Protein AF-A0A2S6GUW2-F1 (afdb_monomer)

Mean predicted aligned error: 9.28 Å

Nearest PDB structures (foldseek):
  5ym6-assembly2_D  TM=2.833E-01  e=3.302E-01  Porcine coronavirus HKU15
  7reo-assembly1_A  TM=4.535E-01  e=3.351E+00  Kluyvera cryocrescens
  7rep-assembly1_A  TM=4.532E-01  e=4.584E+00  Kluyvera cryocrescens
  5c5b-assembly2_C  TM=4.093E-01  e=3.798E+00  Homo sapiens
  6osx-assembly1_A  TM=3.611E-01  e=6.674E+00  Enterobacter cloacae

Foldseek 3Di:
DDDDPPPPDDDDPWLKDWQWFAFPVRDIDTWMWTADQLDIDIDDDPPTDTDADPVSVVVVVVSVVVRNVVSVVNNVD

Organism: NCBI:txid155976

Sequence (77 aa):
MGSNCERTGAVNSHREWSINCRDLAGRKRDVTVFVRQGHVVLVAPPGETAILSPLDVGRLRAALRDAVVDASVESDH

Solvent-accessible surface area (backbone atoms only — not comparable to full-atom values): 4741 Å² total; per-residue (Å²): 140,88,79,83,84,77,82,80,76,78,94,62,100,64,69,64,42,79,40,69,32,23,35,88,85,66,47,83,43,52,35,38,38,34,52,56,93,42,34,75,45,75,45,69,51,85,97,54,62,77,44,65,52,77,67,38,49,52,50,48,53,51,49,51,53,53,31,50,59,53,11,58,58,57,63,74,113

Radius of gyration: 14.76 Å; Cα contacts (8 Å, |Δi|>4): 104; chains: 1; bounding box: 33×35×40 Å

Structure (mmCIF, N/CA/C/O backbone):
data_AF-A0A2S6GUW2-F1
#
_entry.id   AF-A0A2S6GUW2-F1
#
loop_
_atom_site.group_PDB
_atom_site.id
_atom_site.type_symbol
_atom_site.label_atom_id
_atom_site.label_alt_id
_atom_site.label_comp_id
_atom_site.label_asym_id
_atom_site.label_entity_id
_atom_site.label_seq_id
_atom_site.pdbx_PDB_ins_code
_atom_site.Cartn_x
_atom_site.Cartn_y
_atom_site.Cartn_z
_atom_site.occupancy
_atom_site.B_iso_or_equiv
_atom_site.auth_seq_id
_atom_site.auth_comp_id
_atom_site.auth_asym_id
_atom_site.auth_atom_id
_atom_site.pdbx_PDB_model_num
ATOM 1 N N . MET A 1 1 ? -2.220 24.629 -26.613 1.00 40.78 1 MET A N 1
ATOM 2 C CA . MET A 1 1 ? -1.840 24.464 -25.195 1.00 40.78 1 MET A CA 1
ATOM 3 C C . MET A 1 1 ? -2.874 23.567 -24.537 1.00 40.78 1 MET A C 1
ATOM 5 O O . MET A 1 1 ? -3.946 24.040 -24.194 1.00 40.78 1 MET A O 1
ATOM 9 N N . GLY A 1 2 ? -2.608 22.262 -24.487 1.00 39.94 2 GLY A N 1
ATOM 10 C CA . GLY A 1 2 ? -3.493 21.284 -23.857 1.00 39.94 2 GLY A CA 1
ATOM 11 C C . GLY A 1 2 ? -2.967 20.930 -22.474 1.00 39.94 2 GLY A C 1
ATOM 12 O O . GLY A 1 2 ? -1.802 20.565 -22.356 1.00 39.94 2 GLY A O 1
ATOM 13 N N . SER A 1 3 ? -3.807 21.079 -21.454 1.00 41.41 3 SER A N 1
ATOM 14 C CA . SER A 1 3 ? -3.741 20.386 -20.159 1.00 41.41 3 SER A CA 1
ATOM 15 C C . SER A 1 3 ? -4.982 20.798 -19.371 1.00 41.41 3 SER A C 1
ATOM 17 O O . SER A 1 3 ? -4.944 21.770 -18.621 1.00 41.41 3 SER A O 1
ATOM 19 N N . ASN A 1 4 ? -6.105 20.107 -19.592 1.00 42.44 4 ASN A N 1
ATOM 20 C CA . ASN A 1 4 ? -7.233 20.212 -18.675 1.00 42.44 4 ASN A CA 1
ATOM 21 C C . ASN A 1 4 ? -6.957 19.241 -17.524 1.00 42.44 4 ASN A C 1
ATOM 23 O O . ASN A 1 4 ? -7.038 18.023 -17.676 1.00 42.44 4 ASN A O 1
ATOM 27 N N . CYS A 1 5 ? -6.525 19.796 -16.394 1.00 40.41 5 CYS A N 1
ATO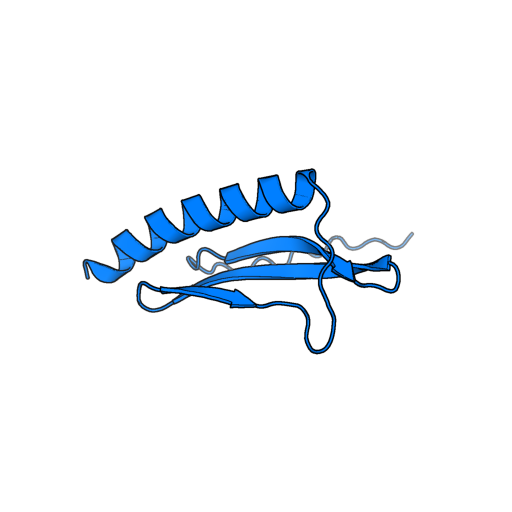M 28 C CA . CYS A 1 5 ? -6.416 19.096 -15.122 1.00 40.41 5 CYS A CA 1
ATOM 29 C C . CYS A 1 5 ? -7.831 18.841 -14.587 1.00 40.41 5 CYS A C 1
ATOM 31 O O . CYS A 1 5 ? -8.282 19.510 -13.656 1.00 40.41 5 CYS A O 1
ATOM 33 N N . GLU A 1 6 ? -8.559 17.905 -15.191 1.00 45.41 6 GLU A N 1
ATOM 34 C CA . GLU A 1 6 ? -9.873 17.498 -14.701 1.00 45.41 6 GLU A CA 1
ATOM 35 C C . GLU A 1 6 ? -9.716 16.540 -13.523 1.00 45.41 6 GLU A C 1
ATOM 37 O O . GLU A 1 6 ? -9.626 15.320 -13.611 1.00 45.41 6 GLU A O 1
ATOM 42 N N . ARG A 1 7 ? -9.630 17.211 -12.380 1.00 54.94 7 ARG A N 1
ATOM 43 C CA . ARG A 1 7 ? -9.950 16.782 -11.029 1.00 54.94 7 ARG A CA 1
ATOM 44 C C . ARG A 1 7 ? -11.303 16.056 -11.005 1.00 54.94 7 ARG A C 1
ATOM 46 O O . ARG A 1 7 ? -12.329 16.676 -10.746 1.00 54.94 7 ARG A O 1
ATOM 53 N N . THR A 1 8 ? -11.310 14.746 -11.219 1.00 46.28 8 THR A N 1
ATOM 54 C CA . THR A 1 8 ? -12.472 13.895 -10.923 1.00 46.28 8 THR A CA 1
ATOM 55 C C . THR A 1 8 ? -12.221 13.152 -9.617 1.00 46.28 8 THR A C 1
ATOM 57 O O . THR A 1 8 ? -11.762 12.018 -9.600 1.00 46.28 8 THR A O 1
ATOM 60 N N . GLY A 1 9 ? -12.494 13.829 -8.503 1.00 39.34 9 GLY A N 1
ATOM 61 C CA . GLY A 1 9 ? -12.629 13.212 -7.186 1.00 39.34 9 GLY A CA 1
ATOM 62 C C . GLY A 1 9 ? -14.061 13.415 -6.719 1.00 39.34 9 GLY A C 1
ATOM 63 O O . GLY A 1 9 ? -14.349 14.388 -6.027 1.00 39.34 9 GLY A O 1
ATOM 64 N N . ALA A 1 10 ? -14.969 12.555 -7.178 1.00 49.94 10 ALA A N 1
ATOM 65 C CA . ALA A 1 10 ? -16.313 12.481 -6.630 1.00 49.94 10 ALA A CA 1
ATOM 66 C C . ALA A 1 10 ? -16.217 12.126 -5.139 1.00 49.94 10 ALA A C 1
ATOM 68 O O . ALA A 1 10 ? -15.419 11.277 -4.748 1.00 49.94 10 ALA A O 1
ATOM 69 N N . VAL A 1 11 ? -17.021 12.796 -4.316 1.00 49.12 11 VAL A N 1
ATOM 70 C CA . VAL A 1 11 ? -17.178 12.504 -2.890 1.00 49.12 11 VAL A CA 1
ATOM 71 C C . VAL A 1 11 ? -17.530 11.026 -2.719 1.00 49.12 11 VAL A C 1
ATOM 73 O O . VAL A 1 11 ? -18.623 10.583 -3.070 1.00 49.12 11 VAL A O 1
ATOM 76 N N . ASN A 1 12 ? -16.595 10.263 -2.170 1.00 45.66 12 ASN A N 1
ATOM 77 C CA . ASN A 1 12 ? -16.859 8.965 -1.585 1.00 45.66 12 ASN A CA 1
ATOM 78 C C . ASN A 1 12 ? -16.051 8.907 -0.295 1.00 45.66 12 ASN A C 1
ATOM 80 O O . ASN A 1 12 ? -14.829 9.010 -0.317 1.00 45.66 12 ASN A O 1
ATOM 84 N N . SER A 1 13 ? -16.731 8.751 0.834 1.00 50.12 13 SER A N 1
ATOM 85 C CA . SER A 1 13 ? -16.130 8.532 2.155 1.00 50.12 13 SER A CA 1
ATOM 86 C C . SER A 1 13 ? -15.448 7.156 2.266 1.00 50.12 13 SER A C 1
ATOM 88 O O . SER A 1 13 ? -15.367 6.583 3.348 1.00 50.12 13 SER A O 1
ATOM 90 N N . HIS A 1 14 ? -14.991 6.605 1.142 1.00 55.22 14 HIS A N 1
ATOM 91 C CA . HIS A 1 14 ? -14.343 5.315 1.033 1.00 55.22 14 HIS A CA 1
ATOM 92 C C . HIS A 1 14 ? -12.838 5.535 1.023 1.00 55.22 14 HIS A C 1
ATOM 94 O O . HIS A 1 14 ? -12.279 6.229 0.175 1.00 55.22 14 HIS A O 1
ATOM 100 N N . ARG A 1 15 ? -12.203 4.975 2.045 1.00 75.19 15 ARG A N 1
ATOM 101 C CA . ARG A 1 15 ? -10.782 5.114 2.333 1.00 75.19 15 ARG A CA 1
ATOM 102 C C . ARG A 1 15 ? -10.046 4.184 1.365 1.00 75.19 15 ARG A C 1
ATOM 104 O O . ARG A 1 15 ? -9.952 2.979 1.587 1.00 75.19 15 ARG A O 1
ATOM 111 N N . GLU A 1 16 ? -9.693 4.746 0.210 1.00 88.56 16 GLU A N 1
ATOM 112 C CA . GLU A 1 16 ? -8.994 4.094 -0.896 1.00 88.56 16 GLU A CA 1
ATOM 113 C C . GLU A 1 16 ? -7.648 4.795 -1.126 1.00 88.56 16 GLU A C 1
ATOM 115 O O . GLU A 1 16 ? -7.571 6.021 -1.240 1.00 88.56 16 GLU A O 1
ATOM 120 N N . TRP A 1 17 ? -6.576 4.011 -1.205 1.00 92.69 17 TRP A N 1
ATOM 121 C CA . TRP A 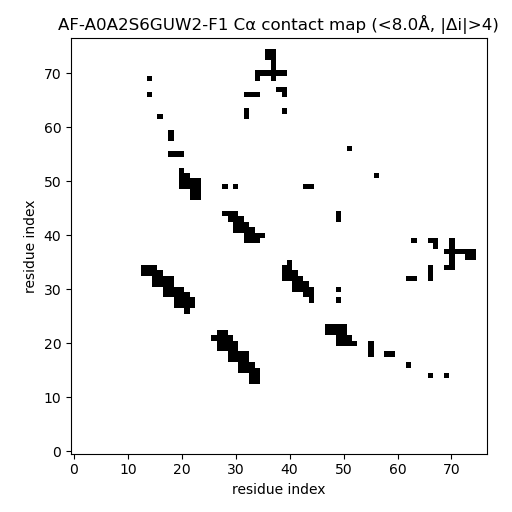1 17 ? -5.217 4.481 -1.448 1.00 92.69 17 TRP A CA 1
ATOM 122 C C . TRP A 1 17 ? -4.679 3.854 -2.726 1.00 92.69 17 TRP A C 1
ATOM 124 O O . TRP A 1 17 ? -4.715 2.637 -2.894 1.00 92.69 17 TRP A O 1
ATOM 134 N N . SER A 1 18 ? -4.103 4.681 -3.595 1.00 91.31 18 SER A N 1
ATOM 135 C CA . SER A 1 18 ? -3.397 4.227 -4.791 1.00 91.31 18 SER A CA 1
ATOM 136 C C . SER A 1 18 ? -1.890 4.398 -4.610 1.00 91.31 18 SER A C 1
ATOM 138 O O . SER A 1 18 ? -1.403 5.487 -4.289 1.00 91.31 18 SER A O 1
ATOM 140 N N . ILE A 1 19 ? -1.144 3.310 -4.786 1.00 91.44 19 ILE A N 1
ATOM 141 C CA . ILE A 1 19 ? 0.310 3.264 -4.665 1.00 91.44 19 ILE A CA 1
ATOM 142 C C . ILE A 1 19 ? 0.891 2.986 -6.045 1.00 91.44 19 ILE A C 1
ATOM 144 O O . ILE A 1 19 ? 0.755 1.885 -6.576 1.00 91.44 19 ILE A O 1
ATOM 148 N N . ASN A 1 20 ? 1.596 3.974 -6.596 1.00 89.81 20 ASN A N 1
ATOM 149 C CA . ASN A 1 20 ? 2.339 3.808 -7.842 1.00 89.81 20 ASN A CA 1
ATOM 150 C C . ASN A 1 20 ? 3.423 2.733 -7.681 1.00 89.81 20 ASN A C 1
ATOM 152 O O . ASN A 1 20 ? 4.218 2.762 -6.741 1.00 89.81 20 ASN A O 1
ATOM 156 N N . CYS A 1 21 ? 3.485 1.825 -8.642 1.00 89.25 21 CYS A N 1
ATOM 157 C CA . CYS A 1 21 ? 4.486 0.780 -8.767 1.00 89.25 21 CYS A CA 1
ATOM 158 C C . CYS A 1 21 ? 4.892 0.613 -10.239 1.00 89.25 21 CYS A C 1
ATOM 160 O O . CYS A 1 21 ? 4.474 1.371 -11.126 1.00 89.25 21 CYS A O 1
ATOM 162 N N . ARG A 1 22 ? 5.757 -0.362 -10.515 1.00 88.06 22 ARG A N 1
ATOM 163 C CA . ARG A 1 22 ? 6.121 -0.735 -11.885 1.00 88.06 22 ARG A CA 1
ATOM 164 C C . ARG A 1 22 ? 5.897 -2.213 -12.112 1.00 88.06 22 ARG A C 1
ATOM 166 O O . ARG A 1 22 ? 5.979 -2.982 -11.169 1.00 88.06 22 ARG A O 1
ATOM 173 N N . ASP A 1 23 ? 5.649 -2.619 -13.345 1.00 88.19 23 ASP A N 1
ATOM 174 C CA . ASP A 1 23 ? 5.683 -4.035 -13.719 1.00 88.19 23 ASP A CA 1
ATOM 175 C C . ASP A 1 23 ? 7.104 -4.483 -14.127 1.00 88.19 23 ASP A C 1
ATOM 177 O O . ASP A 1 23 ? 8.052 -3.690 -14.136 1.00 88.19 23 ASP A O 1
ATOM 181 N N . LEU A 1 24 ? 7.257 -5.757 -14.506 1.00 82.81 24 LEU A N 1
ATOM 182 C CA . LEU A 1 24 ? 8.513 -6.295 -15.056 1.00 82.81 24 LEU A CA 1
ATOM 183 C C . LEU A 1 24 ? 8.965 -5.588 -16.348 1.00 82.81 24 LEU A C 1
ATOM 185 O O . LEU A 1 24 ? 10.152 -5.593 -16.665 1.00 82.81 24 LEU A O 1
ATOM 189 N N . ALA A 1 25 ? 8.040 -4.976 -17.091 1.00 85.88 25 ALA A N 1
ATOM 190 C CA . ALA A 1 25 ? 8.331 -4.201 -18.295 1.00 85.88 25 ALA A CA 1
ATOM 191 C C . ALA A 1 25 ? 8.677 -2.728 -17.983 1.00 85.88 25 ALA A C 1
ATOM 193 O O . ALA A 1 25 ? 8.877 -1.929 -18.900 1.00 85.88 25 ALA A O 1
ATOM 194 N N . GLY A 1 26 ? 8.741 -2.344 -16.702 1.00 83.88 26 GLY A N 1
ATOM 195 C CA . GLY A 1 26 ? 9.037 -0.988 -16.246 1.00 83.88 26 GLY A CA 1
ATOM 196 C C . GLY A 1 26 ? 7.896 0.014 -16.445 1.00 83.88 26 GLY A C 1
ATOM 197 O O . GLY A 1 26 ? 8.089 1.212 -16.175 1.00 83.88 26 GLY A O 1
ATOM 198 N N . ARG A 1 27 ? 6.717 -0.437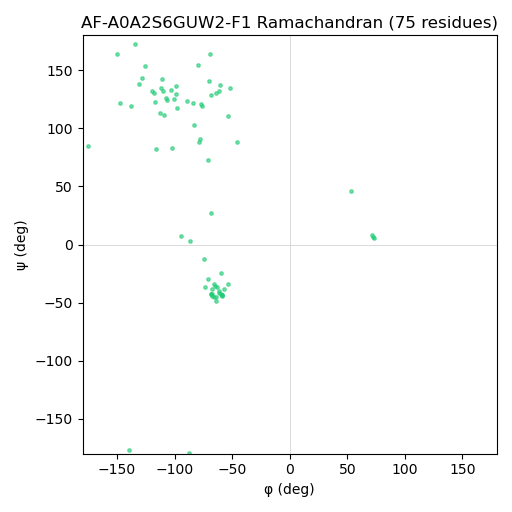 -16.893 1.00 87.19 27 ARG A N 1
ATOM 199 C CA . ARG A 1 27 ? 5.541 0.418 -17.081 1.00 87.19 27 ARG A CA 1
ATOM 200 C C . ARG A 1 27 ? 5.009 0.838 -15.725 1.00 87.19 27 ARG A C 1
ATOM 202 O O . ARG A 1 27 ? 4.983 0.047 -14.788 1.00 87.19 27 ARG A O 1
ATOM 209 N N . LYS A 1 28 ? 4.581 2.097 -15.626 1.00 84.62 28 LYS A N 1
ATOM 210 C CA . LYS A 1 28 ? 3.922 2.598 -14.420 1.00 84.62 28 LYS A CA 1
ATOM 211 C C . LYS A 1 28 ? 2.565 1.920 -14.278 1.00 84.62 28 LYS A C 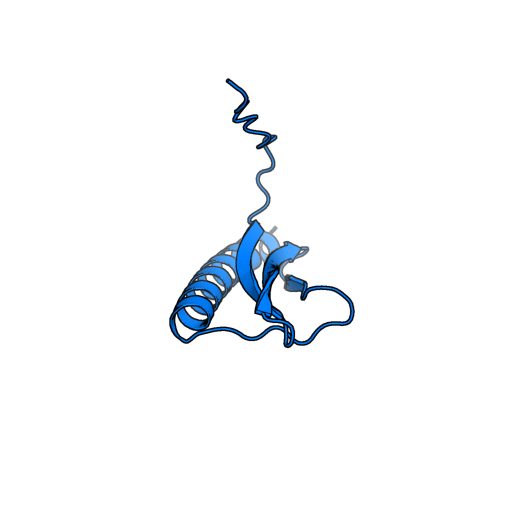1
ATOM 213 O O . LYS A 1 28 ? 1.779 1.904 -15.227 1.00 84.62 28 LYS A O 1
ATOM 218 N N . ARG A 1 29 ? 2.333 1.367 -13.099 1.00 89.25 29 ARG A N 1
ATOM 219 C CA . ARG A 1 29 ? 1.100 0.715 -12.674 1.00 89.25 29 ARG A CA 1
ATOM 220 C C . ARG A 1 29 ? 0.750 1.207 -11.280 1.00 89.25 29 ARG A C 1
ATOM 222 O O . ARG A 1 29 ? 1.557 1.884 -10.649 1.00 89.25 29 ARG A O 1
ATOM 229 N N . ASP A 1 30 ? -0.425 0.833 -10.807 1.00 88.50 30 ASP A N 1
ATOM 230 C CA . ASP A 1 30 ? -0.897 1.196 -9.481 1.00 88.50 30 ASP A CA 1
ATOM 231 C C . ASP A 1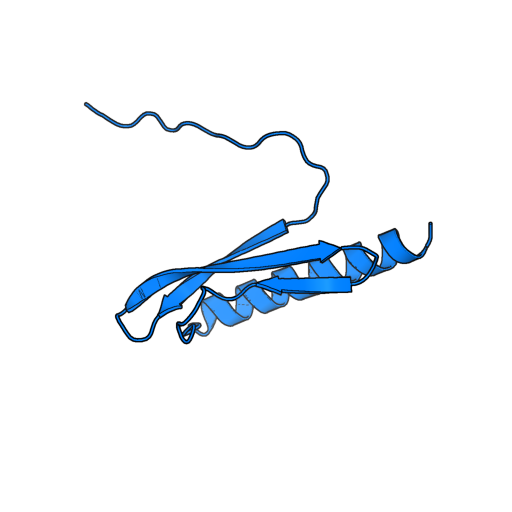 30 ? -1.412 -0.041 -8.752 1.00 88.50 30 ASP A C 1
ATOM 233 O O . ASP A 1 30 ? -2.089 -0.889 -9.335 1.00 88.50 30 ASP A O 1
ATOM 237 N N . VAL A 1 31 ? -1.067 -0.140 -7.473 1.00 89.56 31 VAL A N 1
ATOM 238 C CA . VAL A 1 31 ? -1.702 -1.053 -6.526 1.00 89.56 31 VAL A CA 1
ATOM 239 C C . VAL A 1 31 ? -2.714 -0.250 -5.731 1.00 89.56 31 VAL A C 1
ATOM 241 O O . VAL A 1 31 ? -2.372 0.787 -5.160 1.00 89.56 31 VAL A O 1
ATOM 244 N N . THR A 1 32 ? -3.936 -0.754 -5.656 1.00 92.06 32 THR A N 1
ATOM 245 C CA . THR A 1 32 ? -5.012 -0.106 -4.911 1.00 92.06 32 THR A CA 1
ATOM 246 C C . THR A 1 32 ? -5.241 -0.830 -3.592 1.00 92.06 32 THR A C 1
ATOM 248 O O . THR A 1 32 ? -5.345 -2.056 -3.560 1.00 92.06 32 THR A O 1
ATOM 251 N N . VAL A 1 33 ? -5.338 -0.075 -2.505 1.00 92.69 33 VAL A N 1
ATOM 252 C CA . VAL A 1 33 ? -5.756 -0.540 -1.179 1.00 92.69 33 VAL A CA 1
ATOM 253 C C . VAL A 1 33 ? -7.101 0.101 -0.876 1.00 92.69 33 VAL A C 1
ATOM 255 O O . VAL A 1 33 ? -7.242 1.304 -1.060 1.00 92.69 33 VAL A O 1
ATOM 258 N N . PHE A 1 34 ? -8.068 -0.650 -0.369 1.00 91.62 34 PHE A N 1
ATOM 259 C CA . PHE A 1 34 ? -9.301 -0.076 0.171 1.00 91.62 34 PHE A CA 1
ATOM 260 C C . PHE A 1 34 ? -9.871 -0.946 1.284 1.00 91.62 34 PHE A C 1
ATOM 262 O O . PHE A 1 34 ? -9.499 -2.110 1.434 1.00 91.62 34 PHE A O 1
ATOM 269 N N . VAL A 1 35 ? -10.785 -0.380 2.066 1.00 91.94 35 VAL A N 1
ATOM 270 C CA . VAL A 1 35 ? -11.522 -1.110 3.100 1.00 91.94 35 VAL A CA 1
ATOM 271 C C . VAL A 1 35 ? -12.902 -1.501 2.588 1.00 91.94 35 VAL A C 1
ATOM 273 O O . VAL A 1 35 ? -13.588 -0.704 1.945 1.00 91.94 35 VAL A O 1
ATOM 276 N N . ARG A 1 36 ? -13.306 -2.742 2.866 1.00 88.31 36 ARG A N 1
ATOM 277 C CA . ARG A 1 36 ? -14.647 -3.240 2.568 1.00 88.31 36 ARG A CA 1
ATOM 278 C C . ARG A 1 36 ? -15.095 -4.263 3.604 1.00 88.31 36 ARG A C 1
ATOM 280 O O . ARG A 1 36 ? -14.483 -5.320 3.730 1.00 88.31 36 ARG A O 1
ATOM 287 N N . GLN A 1 37 ? -16.215 -3.985 4.261 1.00 86.38 37 GLN A N 1
ATOM 288 C CA . GLN A 1 37 ? -16.830 -4.835 5.285 1.00 86.38 37 GLN A CA 1
ATOM 289 C C . GLN A 1 37 ? -15.844 -5.213 6.400 1.00 86.38 37 GLN A C 1
ATOM 291 O O . GLN A 1 37 ? -15.702 -6.391 6.716 1.00 86.38 37 GLN A O 1
ATOM 296 N N . GLY A 1 38 ? -15.088 -4.243 6.915 1.00 88.00 38 GLY A N 1
ATOM 297 C CA . GLY A 1 38 ? -14.085 -4.478 7.959 1.00 88.00 38 GLY A CA 1
ATOM 298 C C . GLY A 1 38 ? -12.829 -5.225 7.493 1.00 88.00 38 GLY A C 1
ATOM 299 O O . GLY A 1 38 ? -11.982 -5.588 8.306 1.00 88.00 38 GLY A O 1
ATOM 300 N N . HIS A 1 39 ? -12.669 -5.445 6.186 1.00 89.81 39 HIS A N 1
ATOM 301 C CA . HIS A 1 39 ? -11.494 -6.094 5.614 1.00 89.81 39 HIS A CA 1
ATOM 302 C C . HIS A 1 39 ? -10.663 -5.111 4.801 1.00 89.81 39 HIS A C 1
ATOM 304 O O . HIS A 1 39 ? -11.197 -4.282 4.064 1.00 89.81 39 HIS A O 1
ATOM 310 N N . VAL A 1 40 ? -9.341 -5.254 4.884 1.00 92.00 40 VAL A N 1
ATOM 311 C CA . VAL A 1 40 ? -8.407 -4.563 3.994 1.00 92.00 40 VAL A CA 1
ATOM 312 C C . VAL A 1 40 ? -8.273 -5.371 2.708 1.00 92.00 40 VAL A C 1
ATOM 314 O O . VAL A 1 40 ? -7.882 -6.538 2.734 1.00 92.00 40 VAL A O 1
ATOM 317 N N . VAL A 1 41 ? -8.586 -4.747 1.578 1.00 92.00 41 VAL A N 1
ATOM 318 C CA . VAL A 1 41 ? -8.512 -5.342 0.24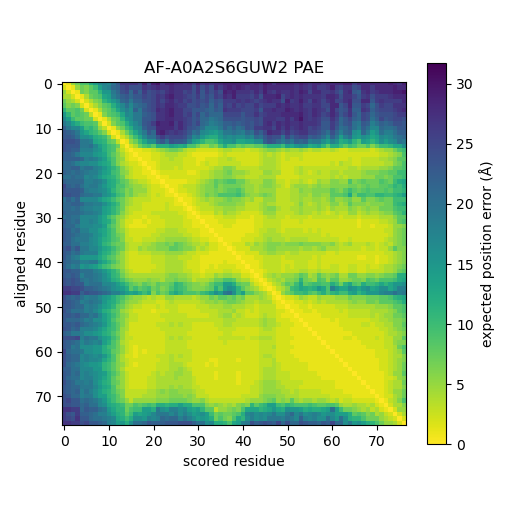4 1.00 92.00 41 VAL A CA 1
ATOM 319 C C . VAL A 1 41 ? -7.365 -4.701 -0.524 1.00 92.00 41 VAL A C 1
ATOM 321 O O . VAL A 1 41 ? -7.235 -3.479 -0.563 1.00 92.00 41 VAL A O 1
ATOM 324 N N . LEU A 1 42 ? -6.537 -5.540 -1.147 1.00 90.38 42 LEU A N 1
ATOM 325 C CA . LEU A 1 42 ? -5.435 -5.126 -2.007 1.00 90.38 42 LEU A CA 1
ATOM 326 C C . LEU A 1 42 ? -5.691 -5.626 -3.429 1.00 90.38 42 LEU A C 1
ATOM 328 O O . LEU A 1 42 ? -5.820 -6.830 -3.649 1.00 90.38 42 LEU A O 1
ATOM 332 N N . VAL A 1 43 ? -5.725 -4.715 -4.394 1.00 89.31 43 VAL A N 1
ATOM 333 C CA . VAL A 1 43 ? -5.853 -5.039 -5.815 1.00 89.31 43 VAL A CA 1
ATOM 334 C C . VAL A 1 43 ? -4.531 -4.740 -6.499 1.00 89.31 43 VAL A C 1
ATOM 336 O O . VAL A 1 43 ? -4.116 -3.588 -6.627 1.00 89.31 43 VAL A O 1
ATOM 339 N N . ALA A 1 44 ? -3.861 -5.805 -6.927 1.00 83.31 44 ALA A N 1
ATOM 340 C CA . ALA A 1 44 ? -2.702 -5.705 -7.796 1.00 83.31 44 ALA A CA 1
ATOM 341 C C . ALA A 1 44 ? -3.143 -5.482 -9.257 1.00 83.31 44 ALA A C 1
ATOM 343 O O . ALA A 1 44 ? -4.241 -5.906 -9.635 1.00 83.31 44 ALA A O 1
ATOM 344 N N . PRO A 1 45 ? -2.290 -4.871 -10.098 1.00 76.69 45 PRO A N 1
ATOM 345 C CA . PRO A 1 45 ? -2.521 -4.795 -11.536 1.00 76.69 45 PRO A CA 1
ATOM 346 C C . PRO A 1 45 ? -2.808 -6.190 -12.121 1.00 76.69 45 PRO A C 1
ATOM 348 O O . PRO A 1 45 ? -2.104 -7.148 -11.787 1.00 76.69 45 PRO A O 1
ATOM 351 N N . PRO A 1 46 ? -3.823 -6.342 -12.988 1.00 73.25 46 PRO A N 1
ATOM 352 C CA . PRO A 1 46 ? -4.201 -7.648 -13.514 1.00 73.25 46 PRO A CA 1
ATOM 353 C C . PRO A 1 46 ? -3.077 -8.252 -14.366 1.00 73.25 46 PRO A C 1
ATOM 355 O O . PRO A 1 46 ? -2.563 -7.610 -15.278 1.00 73.25 46 PRO A O 1
ATOM 358 N N . GLY A 1 47 ? -2.734 -9.514 -14.092 1.00 72.56 47 GLY A N 1
ATOM 359 C CA . GLY A 1 47 ? -1.854 -10.327 -14.942 1.00 72.56 47 GLY A CA 1
ATOM 360 C C . GLY A 1 47 ? -0.367 -9.956 -14.927 1.00 72.56 47 GLY A C 1
ATOM 361 O O . GLY A 1 47 ? 0.397 -10.532 -15.699 1.00 72.56 47 GLY A O 1
ATOM 362 N N . GLU A 1 48 ? 0.064 -9.032 -14.066 1.00 75.19 48 GLU A N 1
ATOM 363 C CA . GLU A 1 48 ? 1.444 -8.539 -14.021 1.00 75.19 48 GLU A CA 1
ATOM 364 C C . GLU A 1 48 ? 2.024 -8.619 -12.599 1.00 75.19 48 GLU A C 1
ATOM 366 O O . GLU A 1 48 ? 1.342 -8.373 -11.605 1.00 75.19 48 GLU A O 1
ATOM 371 N N . THR A 1 49 ? 3.317 -8.937 -12.485 1.00 81.69 49 THR A N 1
ATOM 372 C CA . THR A 1 49 ? 4.044 -8.821 -11.214 1.00 81.69 49 THR A CA 1
ATOM 373 C C . THR A 1 49 ? 4.359 -7.355 -10.942 1.00 81.69 49 THR A C 1
ATOM 375 O O . THR A 1 49 ? 5.096 -6.729 -11.705 1.00 81.69 49 THR A O 1
ATOM 378 N N . ALA A 1 50 ? 3.844 -6.825 -9.833 1.00 86.25 50 ALA A N 1
ATOM 379 C CA . ALA A 1 50 ? 4.206 -5.499 -9.354 1.00 86.25 50 ALA A CA 1
ATOM 380 C C . ALA A 1 50 ? 5.583 -5.530 -8.671 1.00 86.25 50 ALA A C 1
ATOM 382 O O . ALA A 1 50 ? 5.799 -6.223 -7.678 1.00 86.25 50 ALA A O 1
ATOM 383 N N . ILE A 1 51 ? 6.509 -4.739 -9.195 1.00 89.56 51 ILE A N 1
ATOM 384 C CA . ILE A 1 51 ? 7.764 -4.360 -8.563 1.00 89.56 51 ILE A CA 1
ATOM 385 C C . ILE A 1 51 ? 7.513 -3.097 -7.741 1.00 89.56 51 ILE A C 1
ATOM 387 O O . ILE A 1 51 ? 7.107 -2.057 -8.269 1.00 89.56 51 ILE A O 1
ATOM 391 N N . LEU A 1 52 ? 7.815 -3.181 -6.449 1.00 89.56 52 LEU A N 1
ATOM 392 C CA . LEU A 1 52 ? 7.811 -2.040 -5.545 1.00 89.56 52 LEU A CA 1
ATOM 393 C C . LEU A 1 52 ? 9.250 -1.666 -5.199 1.00 89.56 52 LEU A C 1
ATOM 395 O O . LEU A 1 52 ? 10.024 -2.503 -4.731 1.00 89.56 52 LEU A O 1
ATOM 399 N N . SER A 1 53 ? 9.613 -0.401 -5.408 1.00 91.75 53 SER A N 1
ATOM 400 C CA . SER A 1 53 ? 10.858 0.128 -4.853 1.00 91.75 53 SER A CA 1
ATOM 401 C C . SER A 1 53 ? 10.753 0.229 -3.323 1.00 91.75 53 SER A C 1
ATOM 403 O O . SER A 1 53 ? 9.644 0.236 -2.782 1.00 91.75 53 SER A O 1
ATOM 405 N N . PRO A 1 54 ? 11.868 0.381 -2.586 1.00 94.12 54 PRO A N 1
ATOM 406 C CA . PRO A 1 54 ? 11.816 0.576 -1.135 1.00 94.12 54 PRO A CA 1
ATOM 407 C C . PRO A 1 54 ? 10.903 1.735 -0.697 1.00 94.12 54 PRO A C 1
ATOM 409 O O . PRO A 1 54 ? 10.239 1.646 0.336 1.00 94.12 54 PRO A O 1
ATOM 412 N N . LEU A 1 55 ? 10.823 2.803 -1.501 1.00 91.62 55 LEU A N 1
ATOM 413 C CA . LEU A 1 55 ? 9.912 3.922 -1.258 1.00 91.62 55 LEU A CA 1
ATOM 414 C C . LEU A 1 55 ? 8.444 3.510 -1.437 1.00 91.62 55 LEU A C 1
ATOM 416 O O . LEU A 1 55 ? 7.604 3.872 -0.612 1.00 91.62 55 LEU A O 1
ATOM 420 N N . ASP A 1 56 ? 8.140 2.737 -2.479 1.00 91.25 56 ASP A N 1
ATOM 421 C CA . ASP A 1 56 ? 6.780 2.266 -2.767 1.00 91.25 56 ASP A CA 1
ATOM 422 C C . ASP A 1 56 ? 6.306 1.285 -1.690 1.00 91.25 56 ASP A C 1
ATOM 424 O O . ASP A 1 56 ? 5.174 1.385 -1.225 1.00 91.25 56 ASP A O 1
ATOM 428 N N . VAL A 1 57 ? 7.196 0.415 -1.196 1.00 94.00 57 VAL A N 1
ATOM 429 C CA . VAL A 1 57 ? 6.925 -0.447 -0.032 1.00 94.00 57 VAL A CA 1
ATOM 430 C C . VAL A 1 57 ? 6.641 0.394 1.215 1.00 94.00 57 VAL A C 1
ATOM 432 O O . VAL A 1 57 ? 5.713 0.099 1.968 1.00 94.00 57 VAL A O 1
ATOM 435 N N . GLY A 1 58 ? 7.405 1.468 1.433 1.00 95.06 58 GLY A N 1
ATOM 436 C CA . GLY A 1 58 ? 7.168 2.402 2.534 1.00 95.06 58 GLY A CA 1
ATOM 437 C C . GLY A 1 58 ? 5.782 3.050 2.473 1.00 95.06 58 GLY A C 1
ATOM 438 O O . GLY A 1 58 ? 5.099 3.128 3.497 1.00 95.06 58 GLY A O 1
ATOM 439 N N . ARG A 1 59 ? 5.350 3.457 1.274 1.00 92.62 59 ARG A N 1
ATOM 440 C CA . ARG A 1 59 ? 4.016 4.023 1.016 1.00 92.62 59 ARG A CA 1
ATOM 441 C C . ARG A 1 59 ? 2.909 2.990 1.188 1.00 92.62 59 ARG A C 1
ATOM 443 O O . ARG A 1 59 ? 1.929 3.279 1.864 1.00 92.62 59 ARG A O 1
ATOM 450 N N . LEU A 1 60 ? 3.094 1.780 0.661 1.00 92.38 60 LEU A N 1
ATOM 451 C CA . LEU A 1 60 ? 2.153 0.675 0.837 1.00 92.38 60 LEU A CA 1
ATOM 452 C C . LEU A 1 60 ? 1.958 0.348 2.319 1.00 92.38 60 LEU A C 1
ATOM 454 O O . LEU A 1 60 ? 0.833 0.195 2.775 1.00 92.38 60 LEU A O 1
ATOM 458 N N . ARG A 1 61 ? 3.040 0.312 3.101 1.00 94.81 61 ARG A N 1
ATOM 459 C CA . ARG A 1 61 ? 2.955 0.098 4.549 1.00 94.81 61 ARG A CA 1
ATOM 460 C C . ARG A 1 61 ? 2.162 1.199 5.253 1.00 94.81 61 ARG A C 1
ATOM 462 O O . ARG A 1 61 ? 1.429 0.890 6.183 1.00 94.81 61 ARG A O 1
ATOM 469 N N . ALA A 1 62 ? 2.334 2.462 4.860 1.00 93.56 62 ALA A N 1
ATOM 470 C CA . ALA A 1 62 ? 1.555 3.563 5.425 1.00 93.56 62 ALA A CA 1
ATOM 471 C C . ALA A 1 62 ? 0.063 3.403 5.092 1.00 93.56 62 ALA A C 1
ATOM 473 O O . ALA A 1 62 ? -0.753 3.374 6.005 1.00 93.56 62 ALA A O 1
ATOM 474 N N . ALA A 1 63 ? -0.263 3.151 3.822 1.00 92.56 63 ALA A N 1
ATOM 475 C CA . ALA A 1 63 ? -1.637 2.917 3.380 1.00 92.56 63 ALA A CA 1
ATOM 476 C C . ALA A 1 63 ? -2.295 1.722 4.088 1.00 92.56 63 ALA A C 1
ATOM 478 O O . ALA A 1 63 ? -3.428 1.820 4.537 1.00 92.56 63 ALA A O 1
ATOM 479 N N . LEU A 1 64 ? -1.580 0.603 4.254 1.00 93.69 64 LEU A N 1
ATOM 480 C CA . LEU A 1 64 ? -2.094 -0.563 4.980 1.00 93.69 64 LEU A CA 1
ATOM 481 C C . LEU A 1 64 ? -2.343 -0.264 6.462 1.00 93.69 64 LEU A C 1
ATOM 483 O O . LEU A 1 64 ? -3.288 -0.795 7.036 1.00 93.69 64 LEU A O 1
ATOM 487 N N . ARG A 1 65 ? -1.511 0.571 7.096 1.00 93.81 65 ARG A N 1
ATOM 488 C CA . ARG A 1 65 ? -1.727 0.979 8.493 1.00 93.81 65 ARG A CA 1
ATOM 489 C C . ARG A 1 65 ? -2.992 1.813 8.632 1.00 93.81 65 ARG A C 1
ATOM 491 O O . ARG A 1 65 ? -3.774 1.541 9.538 1.00 93.81 65 ARG A O 1
ATOM 498 N N . ASP A 1 66 ? -3.191 2.771 7.735 1.00 90.25 66 ASP A N 1
ATOM 499 C CA . ASP A 1 66 ? -4.392 3.606 7.723 1.00 90.25 66 ASP A CA 1
ATOM 500 C C . ASP A 1 66 ? -5.634 2.737 7.449 1.00 90.25 66 ASP A C 1
ATOM 502 O O . ASP A 1 66 ? -6.592 2.760 8.219 1.00 90.25 66 ASP A O 1
ATOM 506 N N . ALA A 1 67 ? -5.552 1.830 6.470 1.00 91.12 67 ALA A N 1
ATOM 507 C CA . ALA A 1 67 ? -6.612 0.876 6.147 1.00 91.12 67 ALA A CA 1
ATOM 508 C C . ALA A 1 67 ? -7.019 -0.021 7.323 1.00 91.12 67 ALA A C 1
ATOM 510 O O . ALA A 1 67 ? -8.200 -0.307 7.493 1.00 91.12 67 ALA A O 1
ATOM 511 N N . VAL A 1 68 ? -6.073 -0.466 8.154 1.00 92.75 68 VAL A N 1
ATOM 512 C CA . VAL A 1 68 ? -6.389 -1.280 9.342 1.00 92.75 68 VAL A CA 1
ATOM 513 C C . VAL A 1 68 ? -7.154 -0.471 10.388 1.00 92.75 68 VAL A C 1
ATOM 515 O O . VAL A 1 68 ? -8.119 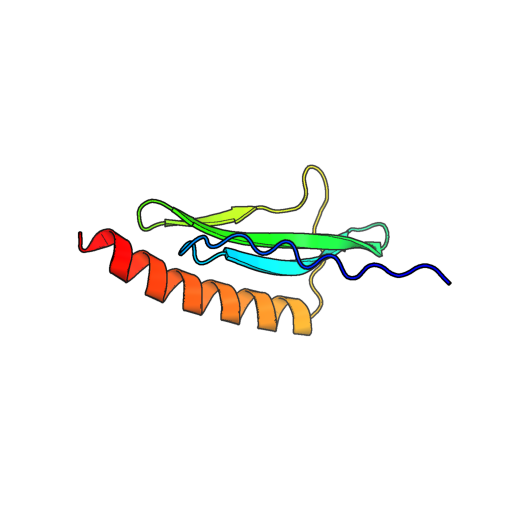-0.979 10.965 1.00 92.75 68 VAL A O 1
ATOM 518 N N . VAL A 1 69 ? -6.749 0.778 10.632 1.00 90.94 69 VAL A N 1
ATOM 519 C CA . VAL A 1 69 ? -7.477 1.681 11.540 1.00 90.94 69 VAL A CA 1
ATOM 520 C C . VAL A 1 69 ? -8.906 1.866 11.036 1.00 90.94 69 VAL A C 1
ATOM 522 O O . VA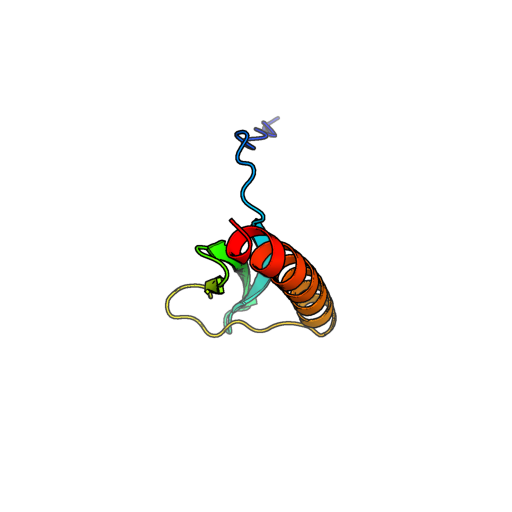L A 1 69 ? -9.865 1.745 11.796 1.00 90.94 69 VAL A O 1
ATOM 525 N N . ASP A 1 70 ? -9.051 2.067 9.735 1.00 87.56 70 ASP A N 1
ATOM 526 C CA . ASP A 1 70 ? -10.329 2.304 9.083 1.00 87.56 70 ASP A CA 1
ATOM 527 C C . ASP A 1 70 ? -11.255 1.079 9.086 1.00 87.56 70 ASP A C 1
ATOM 529 O O . ASP A 1 70 ? -12.445 1.206 9.382 1.00 87.56 70 ASP A O 1
ATOM 533 N N . ALA A 1 71 ? -10.708 -0.106 8.818 1.00 88.38 71 ALA A N 1
ATOM 534 C CA . ALA A 1 71 ? -11.408 -1.388 8.872 1.00 88.38 71 ALA A CA 1
ATOM 535 C C . ALA A 1 71 ? -11.905 -1.732 10.282 1.00 88.38 71 ALA A C 1
ATOM 537 O O . ALA A 1 71 ? -13.006 -2.262 10.447 1.00 88.38 71 ALA A O 1
ATOM 538 N N . SER A 1 72 ? -11.123 -1.376 11.302 1.00 85.25 72 SER A N 1
ATOM 539 C CA . SER A 1 72 ? -11.500 -1.589 12.702 1.00 85.25 72 SER A CA 1
ATOM 540 C C . SER A 1 72 ? -12.716 -0.744 13.099 1.00 85.25 72 SER A C 1
ATOM 542 O O . SER A 1 72 ? -13.543 -1.205 13.875 1.00 85.25 72 SER A O 1
ATOM 544 N N . VAL A 1 73 ? -12.861 0.461 12.534 1.00 79.88 73 VAL A N 1
ATOM 545 C CA . VAL A 1 73 ? -14.017 1.345 12.783 1.00 79.88 73 VAL A CA 1
ATOM 546 C C . VAL A 1 73 ? -15.288 0.851 12.079 1.00 79.88 73 VAL A C 1
ATOM 548 O O . VAL A 1 73 ? -16.381 0.982 12.622 1.00 79.88 73 VAL A O 1
ATOM 551 N N . GLU A 1 74 ? -15.168 0.289 10.872 1.00 69.75 74 GLU A N 1
ATOM 552 C CA . GLU A 1 74 ? -16.324 -0.229 10.119 1.00 69.75 74 GLU A CA 1
ATOM 553 C C . GLU A 1 74 ? -16.903 -1.513 10.731 1.00 69.75 74 GLU A C 1
ATOM 555 O O . GLU A 1 74 ? -18.099 -1.755 10.629 1.00 69.75 74 GLU A O 1
ATOM 560 N N . SER A 1 75 ? -16.065 -2.314 11.391 1.00 60.22 75 SER A N 1
ATOM 561 C CA . SER A 1 75 ? -16.476 -3.569 12.039 1.00 60.22 75 SER A CA 1
ATOM 562 C C . SER A 1 75 ? -17.261 -3.366 13.345 1.00 60.22 75 SER A C 1
ATOM 564 O O . SER A 1 75 ? -17.810 -4.331 13.869 1.00 60.22 75 SER A O 1
ATOM 566 N N . ASP A 1 76 ? -17.268 -2.144 13.890 1.00 59.28 76 ASP A N 1
ATOM 567 C CA . ASP A 1 76 ? -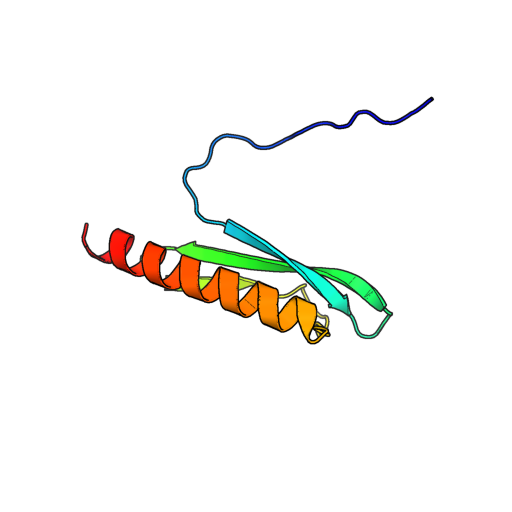17.905 -1.778 15.169 1.00 59.28 76 ASP A CA 1
ATOM 568 C C . ASP A 1 76 ? -19.338 -1.217 14.992 1.00 59.28 76 ASP A C 1
ATOM 570 O O . ASP A 1 76 ? -19.937 -0.727 15.946 1.00 59.28 76 ASP A O 1
ATOM 574 N N . HIS A 1 77 ? -19.885 -1.268 13.770 1.00 53.06 77 HIS A N 1
ATOM 575 C CA . HIS A 1 77 ? -21.265 -0.883 13.429 1.00 53.06 77 HIS A CA 1
ATOM 576 C C . HIS A 1 77 ? -22.113 -2.110 13.071 1.00 53.06 77 HIS A C 1
ATOM 578 O O . HIS A 1 77 ? -23.339 -2.056 13.325 1.00 53.06 77 HIS A O 1
#

pLDDT: mean 79.21, std 17.74, range [39.34, 95.06]

Secondary structure (DSSP, 8-state):
---------------EEEEEEE-TT--EEEEEEEEETTEEEEEPPTTSPPB--HHHHHHHHHHHHHHHHHHHHHTT-